Protein AF-A0A0F3MJ60-F1 (afdb_monomer_lite)

Secondary structure (DSSP, 8-state):
-HHHHHHHHHHHHHHHHHHHHHHHTGGGS-HHHHHHHHHHIIIIIHHHHHHTT---

Sequence (56 aa):
MIKTLRLQNKKDLLLISDRLHNIKTVSIKPYDKRQRIVIETEQEFVPLARYLKLSG

Foldseek 3Di:
DVVVVVVVLVVLVVVLVVLVVCLVCLVVDPPVSSVVSVVCCVPPVVVSCVVVVNDD

Structure (mmCIF, N/CA/C/O backbone):
data_AF-A0A0F3MJ60-F1
#
_entry.id   AF-A0A0F3MJ60-F1
#
loop_
_atom_site.group_PDB
_atom_site.id
_atom_site.type_symbol
_atom_site.label_atom_id
_atom_site.label_alt_id
_atom_site.label_comp_id
_atom_site.label_asym_id
_atom_site.label_entity_id
_atom_site.label_seq_id
_atom_site.pdbx_PDB_ins_code
_atom_site.Cartn_x
_atom_site.Cartn_y
_atom_site.Cartn_z
_atom_site.occupancy
_atom_site.B_iso_or_equiv
_atom_site.auth_seq_id
_atom_site.auth_comp_id
_atom_site.auth_asym_id
_atom_site.auth_atom_id
_atom_site.pdbx_PDB_model_num
ATOM 1 N N . MET A 1 1 ? -16.449 -9.953 18.580 1.00 69.88 1 MET A N 1
ATOM 2 C CA . MET A 1 1 ? -16.615 -8.958 17.497 1.00 69.88 1 MET A CA 1
ATOM 3 C C . MET A 1 1 ? -15.659 -7.767 17.626 1.00 69.88 1 MET A C 1
ATOM 5 O O . MET A 1 1 ? -14.841 -7.590 16.737 1.00 69.88 1 MET A O 1
ATOM 9 N N . ILE A 1 2 ? -15.656 -7.016 18.741 1.00 73.81 2 ILE A N 1
ATOM 10 C CA . ILE A 1 2 ? -14.783 -5.828 18.925 1.00 73.81 2 ILE A CA 1
ATOM 11 C C . ILE A 1 2 ? -13.276 -6.151 18.811 1.00 73.81 2 ILE A C 1
ATOM 13 O O . ILE A 1 2 ? -12.543 -5.446 18.123 1.00 73.81 2 ILE A O 1
ATOM 17 N N . LYS A 1 3 ? -12.799 -7.242 19.435 1.00 75.12 3 LYS A N 1
ATOM 18 C CA . LYS A 1 3 ? -11.390 -7.680 19.319 1.00 75.12 3 LYS A CA 1
ATOM 19 C C . LYS A 1 3 ? -11.008 -8.031 17.875 1.00 75.12 3 LYS A C 1
ATOM 21 O O . LYS A 1 3 ? -9.923 -7.672 17.434 1.00 75.12 3 LYS A O 1
ATOM 26 N N . THR A 1 4 ? -11.908 -8.687 17.143 1.00 74.25 4 THR A N 1
ATOM 27 C CA . THR A 1 4 ? -11.718 -9.068 15.737 1.00 74.25 4 THR A CA 1
ATOM 28 C C . THR A 1 4 ? -11.590 -7.836 14.847 1.00 74.25 4 THR A C 1
ATOM 30 O O . THR A 1 4 ? -10.623 -7.739 14.102 1.00 74.25 4 THR A O 1
ATOM 33 N N . LEU A 1 5 ? -12.484 -6.853 15.010 1.00 73.50 5 LEU A N 1
ATOM 34 C CA . LEU A 1 5 ? -12.429 -5.583 14.280 1.00 73.50 5 LEU A CA 1
ATOM 35 C C . LEU A 1 5 ? -11.126 -4.817 14.567 1.00 73.50 5 LEU A C 1
ATOM 37 O O . LEU A 1 5 ? -10.473 -4.327 13.653 1.00 73.50 5 LEU A O 1
ATOM 41 N N . ARG A 1 6 ? -10.687 -4.775 15.833 1.00 75.38 6 ARG A N 1
ATOM 42 C CA . ARG A 1 6 ? -9.417 -4.134 16.218 1.00 75.38 6 ARG A CA 1
ATOM 43 C C . ARG A 1 6 ? -8.195 -4.830 15.606 1.00 75.38 6 ARG A C 1
ATOM 45 O O . ARG A 1 6 ? -7.247 -4.158 15.208 1.00 75.38 6 ARG A O 1
ATOM 52 N N . LEU A 1 7 ? -8.198 -6.162 15.549 1.00 84.44 7 LEU A N 1
ATOM 53 C CA . LEU A 1 7 ? -7.128 -6.938 14.916 1.00 84.44 7 LEU A CA 1
ATOM 54 C C . LEU A 1 7 ? -7.108 -6.746 13.398 1.00 84.44 7 LEU A C 1
ATOM 56 O O . LEU A 1 7 ? -6.024 -6.662 12.827 1.00 84.44 7 LEU A O 1
ATOM 60 N N . GLN A 1 8 ? -8.281 -6.648 12.772 1.00 84.12 8 GLN A N 1
ATOM 61 C CA . GLN A 1 8 ? -8.413 -6.376 11.345 1.00 84.12 8 GLN A CA 1
ATOM 62 C C . GLN A 1 8 ? -7.863 -4.990 11.004 1.00 84.12 8 GLN A C 1
ATOM 64 O O . GLN A 1 8 ? -6.893 -4.913 10.262 1.00 84.12 8 GLN A O 1
ATOM 69 N N . ASN A 1 9 ? -8.301 -3.939 11.706 1.00 87.44 9 ASN A N 1
ATOM 70 C CA . ASN A 1 9 ? -7.762 -2.588 11.514 1.00 87.44 9 ASN A CA 1
ATOM 71 C C . ASN A 1 9 ? -6.236 -2.526 11.705 1.00 87.44 9 ASN A C 1
ATOM 73 O O . ASN A 1 9 ? -5.550 -1.823 10.971 1.00 87.44 9 ASN A O 1
ATOM 77 N N . LYS A 1 10 ? -5.669 -3.269 12.671 1.00 90.94 10 LYS A N 1
ATOM 78 C CA . LYS A 1 10 ? -4.207 -3.329 12.860 1.00 90.94 10 LYS A CA 1
ATOM 79 C C . LYS A 1 10 ? -3.495 -3.963 11.660 1.00 90.94 10 LYS A C 1
ATOM 81 O O . LYS A 1 10 ? -2.430 -3.488 11.275 1.00 90.94 10 LYS A O 1
ATOM 86 N N . LYS A 1 11 ? -4.052 -5.042 11.101 1.00 93.50 11 LYS A N 1
ATOM 87 C CA . LYS A 1 11 ? -3.512 -5.684 9.895 1.00 93.50 11 LYS A CA 1
ATOM 88 C C . LYS A 1 11 ? -3.634 -4.762 8.685 1.00 93.50 11 LYS A C 1
ATOM 90 O O . LYS A 1 11 ? -2.655 -4.599 7.968 1.00 93.50 11 LYS A O 1
ATOM 95 N N . ASP A 1 12 ? -4.778 -4.110 8.518 1.00 92.38 12 ASP A N 1
ATOM 96 C CA . ASP A 1 12 ? -5.030 -3.203 7.398 1.00 92.38 12 ASP A CA 1
ATOM 97 C C . ASP A 1 12 ? -4.087 -1.988 7.438 1.00 92.38 12 ASP A C 1
ATOM 99 O O . ASP A 1 12 ? -3.512 -1.607 6.422 1.00 92.38 12 ASP A O 1
ATOM 103 N N . LEU A 1 13 ? -3.82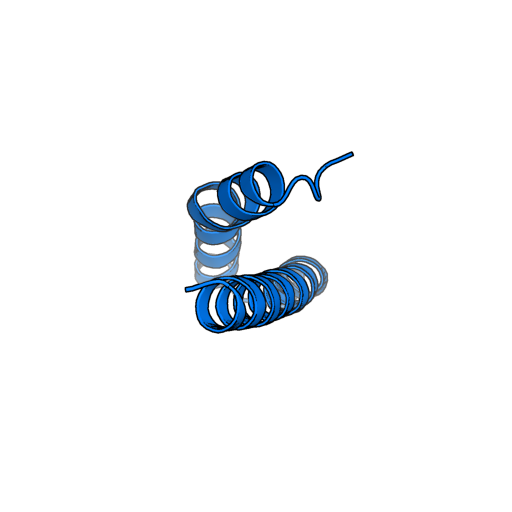0 -1.440 8.629 1.00 93.25 13 LEU A N 1
ATOM 104 C CA . LEU A 1 13 ? -2.819 -0.383 8.823 1.00 93.25 13 LEU A CA 1
ATOM 105 C C . LEU A 1 13 ? -1.400 -0.832 8.450 1.00 93.2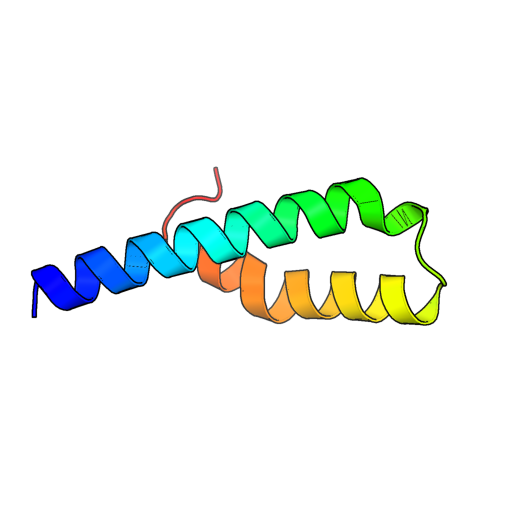5 13 LEU A C 1
ATOM 107 O O . LEU A 1 13 ? -0.653 -0.067 7.838 1.00 93.25 13 LEU A O 1
ATOM 111 N N . LEU A 1 14 ? -1.021 -2.065 8.801 1.00 94.75 14 LEU A N 1
ATOM 112 C CA . LEU A 1 14 ? 0.283 -2.620 8.435 1.00 94.75 14 LEU A CA 1
ATOM 113 C C . LEU A 1 14 ? 0.410 -2.777 6.913 1.00 94.75 14 LEU A C 1
ATOM 115 O O . LEU A 1 14 ? 1.436 -2.405 6.349 1.00 94.75 14 LEU A O 1
ATOM 119 N N . LEU A 1 15 ? -0.645 -3.267 6.257 1.00 93.31 15 LEU A N 1
ATOM 120 C CA . LEU A 1 15 ? -0.709 -3.404 4.800 1.00 93.31 15 LEU A CA 1
ATOM 121 C C . LEU A 1 15 ? -0.580 -2.050 4.093 1.00 93.31 15 LEU A C 1
ATOM 123 O O . LEU A 1 15 ? 0.174 -1.931 3.128 1.00 93.31 15 LEU A O 1
ATOM 127 N N . ILE A 1 16 ? -1.258 -1.012 4.591 1.00 93.19 16 ILE A N 1
ATOM 128 C CA . ILE A 1 16 ? -1.123 0.352 4.062 1.00 93.19 16 ILE A CA 1
ATOM 129 C C . ILE A 1 16 ? 0.310 0.868 4.240 1.00 93.19 16 ILE A C 1
ATOM 131 O O . ILE A 1 16 ? 0.878 1.423 3.299 1.00 93.19 16 ILE A O 1
ATOM 135 N N . SER A 1 17 ? 0.918 0.675 5.415 1.00 93.19 17 SER A N 1
ATOM 136 C CA . SER A 1 17 ? 2.290 1.132 5.671 1.00 93.19 17 SER A CA 1
ATOM 137 C C . SER A 1 17 ? 3.305 0.471 4.739 1.00 93.19 17 SER A C 1
ATOM 139 O O . SER A 1 17 ? 4.199 1.149 4.230 1.00 93.19 17 SER A O 1
ATOM 141 N N . ASP A 1 18 ? 3.171 -0.835 4.504 1.00 94.69 18 ASP A N 1
ATOM 142 C CA . ASP A 1 18 ? 4.027 -1.559 3.564 1.00 94.69 18 ASP A CA 1
ATOM 143 C C . ASP A 1 18 ? 3.833 -1.037 2.135 1.00 94.69 18 ASP A C 1
ATOM 145 O O . ASP A 1 18 ? 4.793 -0.712 1.430 1.00 94.69 18 ASP A O 1
ATOM 149 N N . ARG A 1 19 ? 2.575 -0.830 1.727 1.00 95.56 19 ARG A N 1
ATOM 150 C CA . ARG A 1 19 ? 2.275 -0.322 0.388 1.00 95.56 19 ARG A CA 1
ATOM 151 C C . ARG A 1 19 ? 2.839 1.079 0.148 1.00 95.56 19 ARG A C 1
ATOM 153 O O . ARG A 1 19 ? 3.358 1.341 -0.937 1.00 95.56 19 ARG A O 1
ATOM 160 N N . LEU A 1 20 ? 2.824 1.952 1.155 1.00 94.75 20 LEU A N 1
ATOM 161 C CA . LEU A 1 20 ? 3.467 3.267 1.078 1.00 94.75 20 LEU A CA 1
ATOM 162 C C . LEU A 1 20 ? 4.980 3.161 0.839 1.00 94.75 20 LEU A C 1
ATOM 164 O O . LEU A 1 20 ? 5.533 3.942 0.063 1.00 94.75 20 LEU A O 1
ATOM 168 N N . HIS A 1 21 ? 5.660 2.196 1.464 1.00 95.25 21 HIS A N 1
ATOM 169 C CA . HIS A 1 21 ? 7.080 1.946 1.203 1.00 95.25 21 HIS A CA 1
ATOM 170 C C . HIS A 1 21 ? 7.318 1.444 -0.231 1.00 95.25 21 HIS A C 1
ATOM 172 O O . HIS A 1 21 ? 8.230 1.921 -0.915 1.00 95.25 21 HIS A O 1
ATOM 178 N N . ASN A 1 22 ? 6.462 0.543 -0.717 1.00 93.81 22 ASN A N 1
ATOM 179 C CA . ASN A 1 22 ? 6.531 0.029 -2.085 1.00 93.81 22 ASN A CA 1
ATOM 180 C C . ASN A 1 22 ? 6.344 1.139 -3.130 1.00 93.81 22 ASN A C 1
ATOM 182 O O . ASN A 1 22 ? 7.073 1.163 -4.117 1.00 93.81 22 ASN A O 1
ATOM 186 N N . ILE A 1 23 ? 5.436 2.095 -2.897 1.00 95.56 23 ILE A N 1
ATOM 187 C CA . ILE A 1 23 ? 5.261 3.266 -3.772 1.00 95.56 23 ILE A CA 1
ATOM 188 C C . ILE A 1 23 ? 6.475 4.196 -3.722 1.00 95.56 23 ILE A C 1
ATOM 190 O O . ILE A 1 23 ? 6.961 4.614 -4.770 1.00 95.56 23 ILE A O 1
ATOM 194 N N . LYS A 1 24 ? 7.031 4.475 -2.535 1.00 96.44 24 LYS A N 1
ATOM 195 C CA . LYS A 1 24 ? 8.244 5.308 -2.401 1.00 96.44 24 LYS A CA 1
ATOM 196 C C . LYS A 1 24 ? 9.438 4.741 -3.169 1.00 96.44 24 LYS A C 1
ATOM 198 O O . LYS A 1 24 ? 10.254 5.498 -3.682 1.00 96.44 24 LYS A O 1
ATOM 203 N N . THR A 1 25 ? 9.537 3.417 -3.250 1.00 95.88 25 THR A N 1
ATOM 204 C CA . THR A 1 25 ? 10.633 2.710 -3.925 1.00 95.88 25 THR A CA 1
ATOM 205 C C . THR A 1 25 ? 10.232 2.167 -5.299 1.00 95.88 25 THR A C 1
ATOM 207 O O . THR A 1 25 ? 10.982 1.412 -5.914 1.00 95.88 25 THR A O 1
ATOM 210 N N . VAL A 1 26 ? 9.067 2.543 -5.836 1.00 96.00 26 VAL A N 1
ATOM 211 C CA . VAL A 1 26 ? 8.567 1.965 -7.091 1.00 96.00 26 VAL A CA 1
ATOM 212 C C . VAL A 1 26 ? 9.479 2.305 -8.272 1.00 96.00 26 VAL A C 1
ATOM 214 O O . VAL A 1 26 ? 9.644 1.492 -9.174 1.00 96.00 26 VAL A O 1
ATOM 217 N N . SER A 1 27 ? 10.149 3.460 -8.246 1.00 95.12 27 SER A N 1
ATOM 218 C CA . SER A 1 27 ? 11.024 3.941 -9.323 1.00 95.12 27 SER A CA 1
ATOM 219 C C . SER A 1 27 ? 12.186 2.999 -9.659 1.00 95.12 27 SER A C 1
ATOM 221 O O . SER A 1 27 ? 12.585 2.947 -10.819 1.00 95.12 27 SER A O 1
ATOM 223 N N . ILE A 1 28 ? 12.681 2.217 -8.691 1.00 96.75 28 ILE A N 1
ATOM 224 C CA . ILE A 1 28 ? 13.776 1.252 -8.900 1.00 96.75 28 ILE A CA 1
ATOM 225 C C . ILE A 1 28 ? 13.301 -0.089 -9.484 1.00 96.75 28 ILE A C 1
ATOM 227 O O . ILE A 1 28 ? 14.117 -0.962 -9.778 1.00 96.75 28 ILE A O 1
ATOM 231 N N . LYS A 1 29 ? 11.985 -0.305 -9.627 1.00 94.94 29 LYS A N 1
ATOM 232 C CA . LYS A 1 29 ? 11.423 -1.547 -10.177 1.00 94.94 29 LYS A CA 1
ATOM 233 C C . LYS A 1 29 ? 11.326 -1.487 -11.715 1.00 94.94 29 LYS A C 1
ATOM 235 O O . LYS A 1 29 ? 11.132 -0.411 -12.284 1.00 94.94 29 LYS A O 1
ATOM 240 N N . PRO A 1 30 ? 11.365 -2.644 -12.407 1.00 97.00 30 PRO A N 1
ATOM 241 C CA . PRO A 1 30 ? 11.058 -2.728 -13.837 1.00 97.00 30 PRO A CA 1
ATOM 242 C C . PRO A 1 30 ? 9.666 -2.174 -14.164 1.00 97.00 30 PRO A C 1
ATOM 244 O O . PRO A 1 30 ? 8.757 -2.271 -13.339 1.00 97.00 30 PRO A O 1
ATOM 247 N N . TYR A 1 31 ? 9.487 -1.626 -15.370 1.00 95.25 31 TYR A N 1
ATOM 248 C CA . TYR A 1 31 ? 8.263 -0.930 -15.797 1.00 95.25 31 TYR A CA 1
ATOM 249 C C . TYR A 1 31 ? 6.967 -1.709 -15.511 1.00 95.25 31 TYR A C 1
ATOM 251 O O . TYR A 1 31 ? 6.088 -1.184 -14.832 1.00 95.25 31 TYR A O 1
ATOM 259 N N . ASP A 1 32 ? 6.893 -2.985 -15.890 1.00 96.19 32 ASP A N 1
ATOM 260 C CA . ASP A 1 32 ? 5.685 -3.804 -15.693 1.00 96.19 32 ASP A CA 1
ATOM 261 C C . ASP A 1 32 ? 5.329 -4.012 -14.216 1.00 96.19 32 ASP A C 1
ATOM 263 O O . ASP A 1 32 ? 4.160 -4.150 -13.849 1.00 96.19 32 ASP A O 1
ATOM 267 N N . LYS A 1 33 ? 6.343 -4.054 -13.341 1.00 95.06 33 LYS A N 1
ATOM 268 C CA . LYS A 1 33 ? 6.127 -4.124 -11.891 1.00 95.06 33 LYS A CA 1
ATOM 269 C C . LYS A 1 33 ? 5.686 -2.774 -11.340 1.00 95.06 33 LYS A C 1
ATOM 271 O O . LYS A 1 33 ? 4.852 -2.748 -10.444 1.00 95.06 33 LYS A O 1
ATOM 276 N N . ARG A 1 34 ? 6.204 -1.666 -11.884 1.00 96.69 34 ARG A N 1
ATOM 277 C CA . ARG A 1 34 ? 5.765 -0.314 -11.508 1.00 96.69 34 ARG A CA 1
ATOM 278 C C . ARG A 1 34 ? 4.286 -0.120 -11.796 1.00 96.69 34 ARG A C 1
ATOM 280 O O . ARG A 1 34 ? 3.556 0.271 -10.894 1.00 96.69 34 ARG A O 1
ATOM 287 N N . GLN A 1 35 ? 3.850 -0.453 -13.010 1.00 97.00 35 GLN A N 1
ATOM 288 C CA . GLN A 1 35 ? 2.447 -0.329 -13.403 1.00 97.00 35 GLN A CA 1
ATOM 289 C C . GLN A 1 35 ? 1.527 -1.137 -12.489 1.00 97.00 35 GLN A C 1
ATOM 291 O O . GLN A 1 35 ? 0.562 -0.588 -11.969 1.00 97.00 35 GLN A O 1
ATOM 296 N N . ARG A 1 36 ? 1.862 -2.405 -12.221 1.00 96.31 36 ARG A N 1
ATOM 297 C CA . ARG A 1 36 ? 1.079 -3.243 -11.301 1.00 96.31 36 ARG A CA 1
ATOM 298 C C . ARG A 1 36 ? 0.979 -2.645 -9.901 1.00 96.31 36 ARG A C 1
ATOM 300 O O . ARG A 1 36 ? -0.122 -2.519 -9.383 1.00 96.31 36 ARG A O 1
ATOM 307 N N . ILE A 1 37 ? 2.102 -2.216 -9.321 1.00 95.38 37 ILE A N 1
ATOM 308 C CA . ILE A 1 37 ? 2.116 -1.615 -7.980 1.00 95.38 37 ILE A CA 1
ATOM 309 C C . ILE A 1 37 ? 1.249 -0.352 -7.933 1.00 95.38 37 ILE A C 1
ATOM 311 O O . ILE A 1 37 ? 0.522 -0.165 -6.959 1.00 95.38 37 ILE A O 1
ATOM 315 N N . VAL A 1 38 ? 1.312 0.504 -8.957 1.00 96.44 38 VAL A N 1
ATOM 316 C CA . VAL A 1 38 ? 0.497 1.727 -9.030 1.00 96.44 38 VAL A CA 1
ATOM 317 C C . VAL A 1 38 ? -0.988 1.381 -9.141 1.00 96.44 38 VAL A C 1
ATOM 319 O O . VAL A 1 38 ? -1.765 1.850 -8.316 1.00 96.44 38 VAL A O 1
ATOM 322 N N . ILE A 1 39 ? -1.365 0.502 -10.075 1.00 97.44 39 ILE A N 1
ATOM 323 C CA . ILE A 1 39 ? -2.763 0.103 -10.299 1.00 97.44 39 ILE A CA 1
ATOM 324 C C . ILE A 1 39 ? -3.362 -0.540 -9.040 1.00 97.44 39 ILE A C 1
ATOM 326 O O . ILE A 1 39 ? -4.425 -0.120 -8.593 1.00 97.44 39 ILE A O 1
ATOM 330 N N . GLU A 1 40 ? -2.666 -1.501 -8.420 1.00 95.69 40 GLU A N 1
ATOM 331 C CA . GLU A 1 40 ? -3.100 -2.120 -7.156 1.00 95.69 40 GLU A CA 1
ATOM 332 C C . GLU A 1 40 ? -3.275 -1.072 -6.050 1.00 95.69 40 GLU A C 1
ATOM 334 O O . GLU A 1 40 ? -4.247 -1.096 -5.297 1.00 95.69 40 GLU A O 1
ATOM 339 N N . THR A 1 41 ? -2.336 -0.125 -5.947 1.00 95.81 41 THR A N 1
ATOM 340 C CA . THR A 1 41 ? -2.403 0.924 -4.923 1.00 95.81 41 THR A CA 1
ATOM 341 C C . THR A 1 41 ? -3.634 1.803 -5.117 1.00 95.81 41 THR A C 1
ATOM 343 O O . THR A 1 41 ? -4.343 2.074 -4.148 1.00 95.81 41 THR A O 1
ATOM 346 N N . GLU A 1 42 ? -3.904 2.232 -6.348 1.00 96.12 42 GLU A N 1
ATOM 347 C CA . GLU A 1 42 ? -5.055 3.075 -6.670 1.00 96.12 42 GLU A CA 1
ATOM 348 C C . GLU A 1 42 ? -6.389 2.344 -6.480 1.00 96.12 42 GLU A C 1
ATOM 350 O O . GLU A 1 42 ? -7.331 2.932 -5.950 1.00 96.12 42 GLU A O 1
ATOM 355 N N . GLN A 1 43 ? -6.474 1.072 -6.876 1.00 96.12 43 GLN A N 1
ATOM 356 C CA . GLN A 1 43 ? -7.725 0.310 -6.854 1.00 96.12 43 GLN A CA 1
ATOM 357 C C . GLN A 1 43 ? -8.064 -0.285 -5.485 1.00 96.12 43 GLN A C 1
ATOM 359 O O . GLN A 1 43 ? -9.240 -0.358 -5.139 1.00 96.12 43 GLN A O 1
ATOM 364 N N . GLU A 1 44 ? -7.071 -0.697 -4.694 1.00 93.88 44 GLU A N 1
ATOM 365 C CA . GLU A 1 44 ? -7.315 -1.421 -3.438 1.00 93.88 44 GLU A CA 1
ATOM 366 C C . GLU 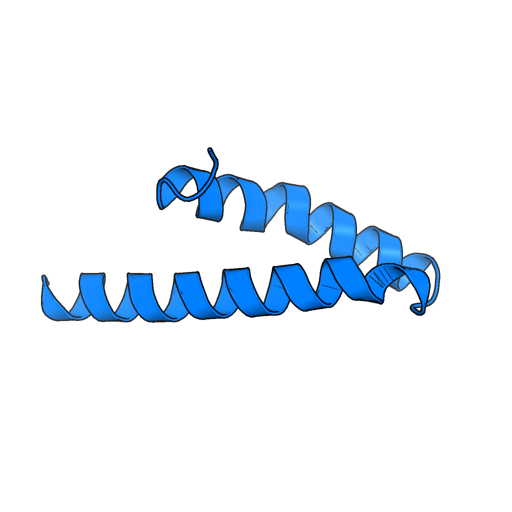A 1 44 ? -6.917 -0.606 -2.204 1.00 93.88 44 GLU A C 1
ATOM 368 O O . GLU A 1 44 ? -7.687 -0.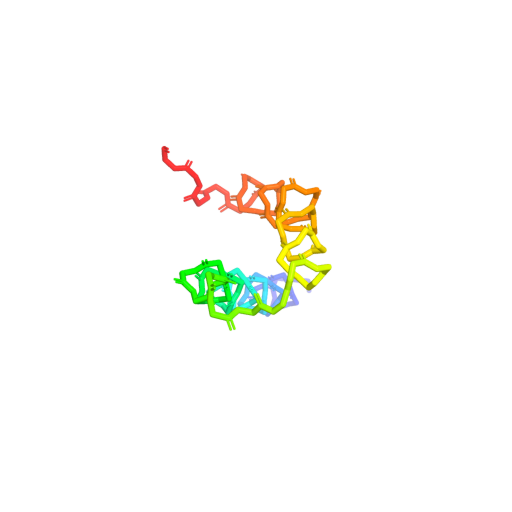480 -1.247 1.00 93.88 44 GLU A O 1
ATOM 373 N N . PHE A 1 45 ? -5.729 0.001 -2.217 1.00 94.19 45 PHE A N 1
ATOM 374 C CA . PHE A 1 45 ? -5.159 0.615 -1.015 1.00 94.19 45 PHE A CA 1
ATOM 375 C C . PHE A 1 45 ? -5.659 2.040 -0.772 1.00 94.19 45 PHE A C 1
ATOM 377 O O . PHE A 1 45 ? -5.869 2.416 0.382 1.00 94.19 45 PHE A O 1
ATOM 384 N N . VAL A 1 46 ? -5.901 2.829 -1.824 1.00 93.56 46 VAL A N 1
ATOM 385 C CA . VAL A 1 46 ? -6.514 4.161 -1.688 1.00 93.56 46 VAL A CA 1
ATOM 386 C C . VAL A 1 46 ? -7.936 4.059 -1.114 1.00 93.56 46 VAL A C 1
ATOM 388 O O . VAL A 1 46 ? -8.217 4.757 -0.133 1.00 93.56 46 VAL A O 1
ATOM 391 N N . PRO A 1 47 ? -8.833 3.183 -1.615 1.00 94.06 47 PRO A N 1
ATOM 392 C CA . PRO A 1 47 ? -10.141 2.975 -0.994 1.00 94.06 47 PRO A CA 1
ATOM 393 C C . PRO A 1 47 ? -10.054 2.468 0.448 1.00 94.06 47 PRO A C 1
ATOM 395 O O . PRO A 1 47 ? -10.789 2.962 1.302 1.00 94.06 47 PRO A O 1
ATOM 398 N N . LEU A 1 48 ? -9.128 1.549 0.749 1.00 91.44 48 LEU A N 1
ATOM 399 C CA . LEU A 1 48 ? -8.918 1.055 2.113 1.00 91.44 48 LEU A CA 1
ATOM 400 C C . LEU A 1 48 ? -8.473 2.177 3.066 1.00 91.44 48 LEU A C 1
ATOM 402 O O . LEU A 1 48 ? -9.009 2.305 4.167 1.00 91.44 48 LEU A O 1
ATOM 406 N N . ALA A 1 49 ? -7.547 3.038 2.637 1.00 91.62 49 ALA A N 1
ATOM 407 C CA . ALA A 1 49 ? -7.105 4.190 3.421 1.0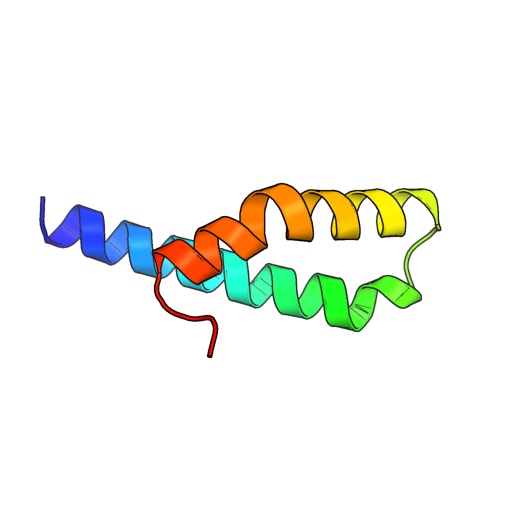0 91.62 49 ALA A CA 1
ATOM 408 C C . ALA A 1 49 ? -8.246 5.192 3.672 1.00 91.62 49 ALA A C 1
ATOM 410 O O . ALA A 1 49 ? -8.369 5.714 4.783 1.00 91.62 49 ALA A O 1
ATOM 411 N N . ARG A 1 50 ? -9.118 5.417 2.678 1.00 92.19 50 ARG A N 1
ATOM 412 C CA . ARG A 1 50 ? -10.331 6.240 2.835 1.00 92.19 50 ARG A CA 1
ATOM 413 C C . ARG A 1 50 ? -11.322 5.618 3.816 1.00 92.19 50 ARG A C 1
ATOM 415 O O . ARG A 1 50 ? -11.818 6.317 4.694 1.00 92.19 50 ARG A O 1
ATOM 422 N N . TYR A 1 51 ? -11.578 4.313 3.711 1.00 90.94 51 TYR A N 1
ATOM 423 C CA . TYR A 1 51 ? -12.460 3.581 4.628 1.00 90.94 51 TYR A CA 1
ATOM 424 C C . TYR A 1 51 ? -11.987 3.692 6.085 1.00 90.94 51 TYR A C 1
ATOM 426 O O . TYR A 1 51 ? -12.785 3.936 6.991 1.00 90.94 51 TYR A O 1
ATOM 434 N N . LEU A 1 52 ? -10.674 3.600 6.300 1.00 89.31 52 LEU A N 1
ATOM 435 C CA . LEU A 1 52 ? -10.050 3.760 7.613 1.00 89.31 52 LEU A CA 1
ATOM 436 C C . LEU A 1 52 ? -9.897 5.225 8.060 1.00 89.31 52 LEU A C 1
ATOM 438 O O . LEU A 1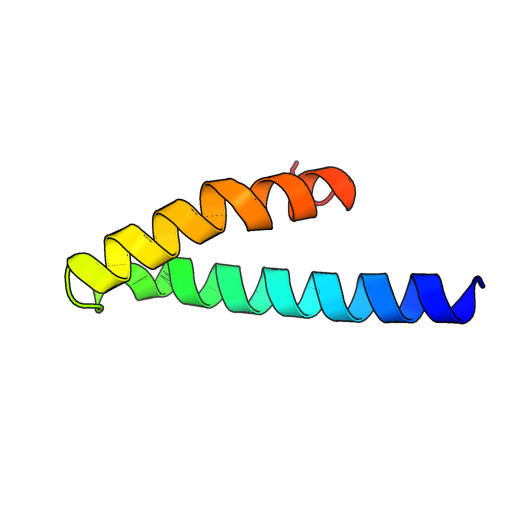 52 ? -9.402 5.461 9.161 1.00 89.31 52 LEU A O 1
ATOM 442 N N . LYS A 1 53 ? -10.336 6.198 7.247 1.00 91.19 53 LYS A N 1
ATOM 443 C CA . LYS A 1 53 ? -10.238 7.647 7.508 1.00 91.19 53 LYS A CA 1
ATOM 444 C C . LYS A 1 53 ? -8.796 8.131 7.723 1.00 91.19 53 LYS A C 1
ATOM 446 O O . LYS A 1 53 ? -8.536 8.963 8.585 1.00 91.19 53 LYS A O 1
ATOM 451 N N . LEU A 1 54 ? -7.860 7.588 6.942 1.00 83.88 54 LEU A N 1
ATOM 452 C CA . LEU A 1 54 ? -6.428 7.920 6.994 1.00 83.88 54 LEU A CA 1
ATOM 453 C C . LEU A 1 54 ? -6.005 8.945 5.932 1.00 83.88 54 LEU A C 1
ATOM 455 O O . LEU A 1 54 ? -4.896 9.466 5.996 1.00 83.88 54 LEU A O 1
ATOM 459 N N . SER A 1 55 ? -6.859 9.211 4.942 1.00 67.69 55 SER A N 1
ATOM 460 C CA . SER A 1 55 ? -6.645 10.254 3.938 1.00 67.69 55 SER A CA 1
ATOM 461 C C . SER A 1 55 ? -7.099 11.607 4.494 1.00 67.69 55 SER A C 1
ATOM 463 O O . SER A 1 55 ? -8.297 11.775 4.740 1.00 67.69 55 SER A O 1
ATOM 465 N N . GLY A 1 56 ? -6.149 12.519 4.715 1.00 57.81 56 GLY A N 1
ATOM 466 C CA . GLY A 1 56 ? -6.390 13.935 5.021 1.00 57.81 56 GLY A CA 1
ATOM 467 C C . GLY A 1 56 ? -6.475 14.790 3.767 1.00 57.81 56 GLY A C 1
ATOM 468 O O . GLY A 1 56 ? -5.880 14.377 2.744 1.00 57.81 56 GLY A O 1
#

Radius of gyration: 13.01 Å; chains: 1; bounding box: 30×23×35 Å

pLDDT: mean 90.45, std 8.77, range [57.81, 97.44]

Organism: NCBI:txid1359168